Protein AF-A0AB72UC15-F1 (afdb_monomer)

InterPro domains:
  IPR010985 Ribbon-helix-helix [SSF47598] (1-45)
  IPR022789 Antitoxin ParD [PF03693] (4-63)
  IPR022789 Antitoxin ParD [PTHR36582] (3-78)
  IPR022789 Antitoxin ParD [TIGR02606] (5-70)
  IPR038296 Antitoxin ParD superfamily [G3DSA: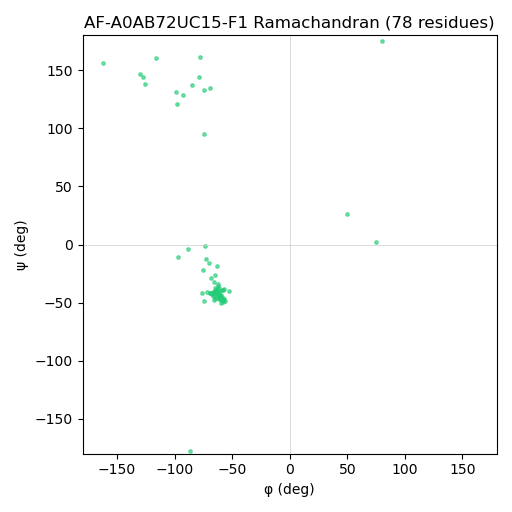6.10.10.120] (10-78)

Secondary structure (DSSP, 8-state):
---------HHHHHHHHHHHTTTS-SSHHHHHHHHHHHHHHHHHHHHHHHHHHHHHHHT------HHHHHHHHHHHTT--

Radius of gyration: 23.51 Å; Cα contacts (8 Å, |Δi|>4): 19; chains: 1; bounding box: 44×27×58 Å

Organism: NCBI:txid1123366

Nearest PDB structures (foldseek):
  7vp4-assembly3_J  TM=6.739E-01  e=5.887E+00  Arabidopsis thaliana

Solvent-accessible surface area (backbone atoms only — not comparable to full-atom values): 4954 Å² total; per-residue (Å²): 137,84,91,77,91,81,89,76,53,72,70,53,50,55,50,49,53,58,51,39,75,71,67,81,40,95,45,68,71,52,54,53,50,50,56,50,50,55,50,50,54,56,50,53,52,54,49,52,52,51,52,53,49,51,53,48,63,74,70,51,86,78,88,69,51,74,65,54,51,51,50,51,53,34,60,75,68,65,59,124

pLDDT: mean 94.27, std 7.1, range [52.0, 98.5]

Mean predicted aligned error: 5.93 Å

Structure (mmCIF, N/CA/C/O backbone):
data_AF-A0AB72UC15-F1
#
_entry.id   AF-A0AB72UC15-F1
#
loop_
_atom_site.group_PDB
_atom_site.id
_atom_site.type_symbol
_atom_site.label_atom_id
_atom_site.label_alt_id
_atom_site.label_comp_id
_atom_site.label_asym_id
_atom_site.label_entity_id
_atom_site.label_seq_id
_atom_site.pdbx_PDB_ins_code
_atom_site.Cartn_x
_atom_site.Cartn_y
_atom_site.Cartn_z
_atom_site.occupancy
_atom_site.B_iso_or_equiv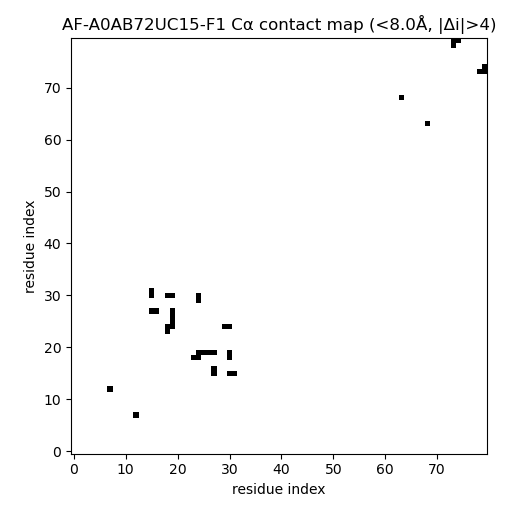
_atom_site.auth_seq_id
_atom_site.auth_comp_id
_atom_site.auth_asym_id
_atom_site.auth_atom_id
_atom_site.pdbx_PDB_model_num
ATOM 1 N N . MET A 1 1 ? 2.040 -9.539 20.402 1.00 81.62 1 MET A N 1
ATOM 2 C CA . MET A 1 1 ? 1.681 -8.166 19.973 1.00 81.62 1 MET A CA 1
ATOM 3 C C . MET A 1 1 ? 2.182 -7.171 21.004 1.00 81.62 1 MET A C 1
ATOM 5 O O . MET A 1 1 ? 2.132 -7.491 22.183 1.00 81.62 1 MET A O 1
ATOM 9 N N . ILE A 1 2 ? 2.635 -5.988 20.583 1.00 93.31 2 ILE A N 1
ATOM 10 C CA . ILE A 1 2 ? 2.997 -4.891 21.494 1.00 93.31 2 ILE A CA 1
ATOM 11 C C . ILE A 1 2 ? 1.810 -3.928 21.561 1.00 93.31 2 ILE A C 1
ATOM 13 O O . ILE A 1 2 ? 1.399 -3.402 20.529 1.00 93.31 2 ILE A O 1
ATOM 17 N N . LYS A 1 3 ? 1.255 -3.700 22.757 1.00 94.38 3 LYS A N 1
ATOM 18 C CA . LYS A 1 3 ? 0.147 -2.755 22.951 1.00 94.38 3 LYS A CA 1
ATOM 19 C C . LYS A 1 3 ? 0.671 -1.320 22.870 1.00 94.38 3 LYS A C 1
ATOM 21 O O . LYS A 1 3 ? 1.667 -0.980 23.508 1.00 94.38 3 LYS A O 1
ATOM 26 N N . LYS A 1 4 ? -0.016 -0.478 22.103 1.00 94.69 4 LYS A N 1
ATOM 27 C CA . LYS A 1 4 ? 0.213 0.969 22.031 1.00 94.69 4 LYS A CA 1
ATOM 28 C C . LYS A 1 4 ? -1.112 1.673 22.309 1.00 94.69 4 LYS A C 1
ATOM 30 O O . LYS A 1 4 ? -2.146 1.209 21.844 1.00 94.69 4 LYS A O 1
ATOM 35 N N . SER A 1 5 ? -1.070 2.750 23.090 1.00 96.06 5 SER A N 1
ATOM 36 C CA . SER A 1 5 ? -2.204 3.663 23.255 1.00 96.06 5 SER A CA 1
ATOM 37 C C . SER A 1 5 ? -2.048 4.784 22.237 1.00 96.06 5 SER A C 1
ATOM 39 O O . SER A 1 5 ? -0.963 5.360 22.147 1.00 96.06 5 SER A O 1
ATOM 41 N N . ILE A 1 6 ? -3.091 5.061 21.463 1.00 93.12 6 ILE A N 1
ATOM 42 C CA . ILE A 1 6 ? -3.109 6.119 20.452 1.00 93.12 6 ILE A CA 1
ATOM 43 C C . ILE A 1 6 ? -4.365 6.962 20.644 1.00 93.12 6 ILE A C 1
ATOM 45 O O . ILE A 1 6 ? -5.401 6.439 21.043 1.00 93.12 6 ILE A O 1
ATOM 49 N N . THR A 1 7 ? -4.265 8.253 20.352 1.00 97.38 7 THR A N 1
ATOM 50 C CA . THR A 1 7 ? -5.425 9.142 20.269 1.00 97.38 7 THR A CA 1
ATOM 51 C C . THR A 1 7 ? -5.793 9.292 18.802 1.00 97.38 7 THR A C 1
ATOM 53 O O . THR A 1 7 ? -4.918 9.549 17.974 1.00 97.38 7 THR A O 1
ATOM 56 N N . VAL A 1 8 ? -7.073 9.124 18.489 1.00 97.19 8 VAL A N 1
ATOM 57 C CA . VAL A 1 8 ? -7.624 9.257 17.136 1.00 97.19 8 VAL A CA 1
ATOM 58 C C . VAL A 1 8 ? -8.612 10.417 17.087 1.00 97.19 8 VAL A C 1
ATOM 60 O O . VAL A 1 8 ? -9.096 10.879 18.120 1.00 97.19 8 VAL A O 1
ATOM 63 N N . TH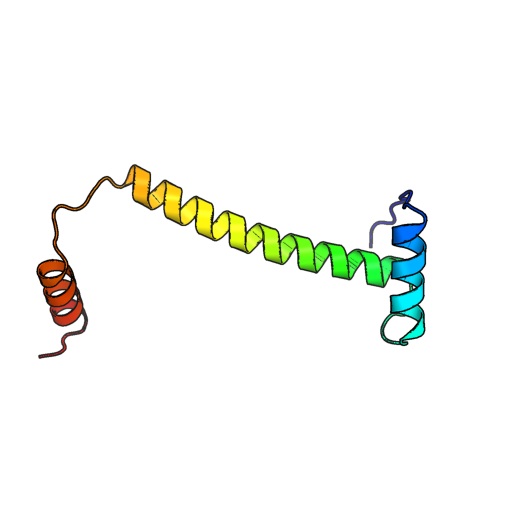R A 1 9 ? -8.884 10.924 15.889 1.00 98.44 9 THR A N 1
ATOM 64 C CA . THR A 1 9 ? -9.914 11.949 15.689 1.00 98.44 9 THR A CA 1
ATOM 65 C C . THR A 1 9 ? -11.311 11.329 15.700 1.00 98.44 9 THR A C 1
ATOM 67 O O . THR A 1 9 ? -11.470 10.136 15.448 1.00 98.44 9 THR A O 1
ATOM 70 N N . GLU A 1 10 ? -12.346 12.145 15.907 1.00 98.50 10 GLU A N 1
ATOM 71 C CA . GLU A 1 10 ? -13.744 11.685 15.842 1.00 98.50 10 GLU A CA 1
ATOM 72 C C . GLU A 1 10 ? -14.085 11.046 14.487 1.00 98.50 10 GLU A C 1
ATOM 74 O O . GLU A 1 10 ? -14.770 10.029 14.420 1.00 98.50 10 GLU A O 1
ATOM 79 N N . THR A 1 11 ? -13.552 11.592 13.389 1.00 98.44 11 THR A N 1
ATOM 80 C CA . THR A 1 11 ? -13.739 11.025 12.044 1.00 98.44 11 THR A CA 1
ATOM 81 C C . THR A 1 11 ? -13.085 9.650 11.900 1.00 98.44 11 THR A C 1
ATOM 83 O O . THR A 1 11 ? -13.637 8.775 11.236 1.00 98.44 11 THR A O 1
ATOM 86 N N . GLN A 1 12 ? -11.915 9.447 12.511 1.00 97.94 12 GLN A N 1
ATOM 87 C CA . GLN A 1 12 ? -11.235 8.150 12.507 1.00 97.94 12 GLN A CA 1
ATOM 88 C C . GLN A 1 12 ? -12.002 7.127 13.345 1.00 97.94 12 GLN A C 1
ATOM 90 O O . GLN A 1 12 ? -12.170 6.000 12.892 1.00 97.94 12 GLN A O 1
ATOM 95 N N . GLU A 1 13 ? -12.516 7.529 14.508 1.00 98.00 13 GLU A N 1
ATOM 96 C CA . GLU A 1 13 ? -13.359 6.678 15.350 1.00 98.00 13 GLU A CA 1
ATOM 97 C C . GLU A 1 13 ? -14.622 6.229 14.605 1.00 98.00 13 GLU A C 1
ATOM 99 O O . GLU A 1 13 ? -14.892 5.034 14.497 1.00 98.00 13 GLU A O 1
ATOM 104 N N . ALA A 1 14 ? -15.352 7.168 13.994 1.00 98.25 14 ALA A N 1
ATOM 105 C CA . ALA A 1 14 ? -16.546 6.852 13.211 1.00 98.25 14 ALA A CA 1
ATOM 106 C C . ALA A 1 14 ? -16.246 5.869 12.066 1.00 98.25 14 ALA A C 1
ATOM 108 O O . ALA A 1 14 ? -17.025 4.951 11.801 1.00 98.25 14 ALA A O 1
ATOM 109 N N . TRP A 1 15 ? -15.096 6.028 11.407 1.00 97.69 15 TRP A N 1
ATOM 110 C CA . TRP A 1 15 ? -14.657 5.105 10.368 1.00 97.69 15 TRP A CA 1
ATOM 111 C C . TRP A 1 15 ? -14.312 3.715 10.928 1.00 97.69 15 TRP A C 1
ATOM 113 O O . TRP A 1 15 ? -14.735 2.719 10.342 1.00 97.69 15 TRP A O 1
ATOM 123 N N . ILE A 1 16 ? -13.615 3.625 12.069 1.00 97.62 16 ILE A N 1
ATOM 124 C CA . ILE A 1 16 ? -13.293 2.348 12.735 1.00 97.62 16 ILE A CA 1
ATOM 125 C C . ILE A 1 16 ? -14.578 1.599 13.104 1.00 97.62 16 ILE A C 1
ATOM 127 O O . ILE A 1 16 ? -14.720 0.424 12.758 1.00 97.62 16 ILE A O 1
ATOM 131 N N . GLN A 1 17 ? -15.548 2.280 13.721 1.00 97.94 17 GLN A N 1
ATOM 132 C CA . GLN A 1 17 ? -16.835 1.674 14.080 1.00 97.94 17 GLN A CA 1
ATOM 133 C C . GLN A 1 17 ? -17.624 1.205 12.849 1.00 97.94 17 GLN A C 1
ATOM 135 O O . GLN A 1 17 ? -18.250 0.143 12.879 1.00 97.94 17 GLN A O 1
ATOM 140 N N . ALA A 1 18 ? -17.553 1.938 11.733 1.00 97.69 18 ALA A N 1
ATOM 141 C CA . ALA A 1 18 ? -18.154 1.509 10.473 1.00 97.69 18 ALA A CA 1
ATOM 142 C C . ALA A 1 18 ? -17.494 0.245 9.893 1.00 97.69 18 ALA A C 1
ATOM 144 O O . ALA A 1 18 ? -18.183 -0.557 9.273 1.00 97.69 18 ALA A O 1
ATOM 145 N N . GLN A 1 19 ? -16.189 0.033 10.097 1.00 97.50 19 GLN A N 1
ATOM 146 C CA . GLN A 1 19 ? -15.532 -1.217 9.696 1.00 97.50 19 GLN A CA 1
ATOM 147 C C . GLN A 1 19 ? -15.947 -2.385 10.595 1.00 97.50 19 GLN A C 1
ATOM 149 O O . GLN A 1 19 ? -16.213 -3.477 10.095 1.00 97.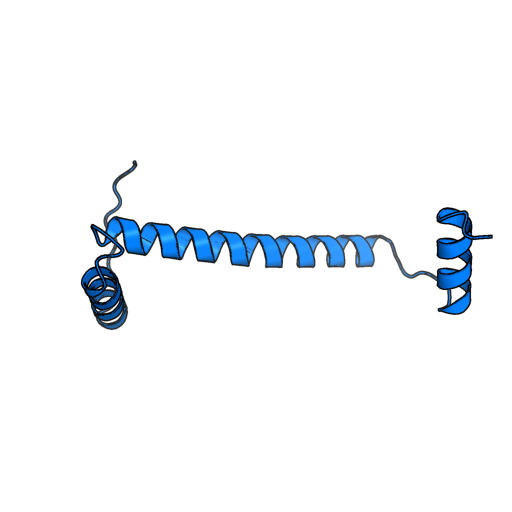50 19 GLN A O 1
ATOM 154 N N . LEU A 1 20 ? -16.056 -2.166 11.906 1.00 97.25 20 LEU A N 1
ATOM 155 C CA . LEU A 1 20 ? -16.488 -3.200 12.851 1.00 97.25 20 LEU A CA 1
ATOM 156 C C . LEU A 1 20 ? -17.923 -3.662 12.604 1.00 97.25 20 LEU A C 1
ATOM 158 O O . LEU A 1 20 ? -18.200 -4.859 12.669 1.00 97.25 20 LEU A O 1
ATOM 162 N N . SER A 1 21 ? -18.827 -2.742 12.263 1.00 97.25 21 SER A N 1
ATOM 163 C CA . SER A 1 21 ? -20.234 -3.072 12.004 1.00 97.25 21 SER A CA 1
ATOM 164 C C . SER A 1 21 ? -20.437 -4.001 10.801 1.00 97.25 21 SER A C 1
ATOM 166 O O . SER A 1 21 ? -21.467 -4.665 10.712 1.00 97.25 21 SER A O 1
ATOM 168 N N . THR A 1 22 ? -19.444 -4.120 9.910 1.00 96.25 22 THR A N 1
ATOM 169 C CA . THR A 1 22 ? -19.458 -5.104 8.814 1.00 96.25 22 THR A CA 1
ATOM 170 C C . THR A 1 22 ? -19.286 -6.550 9.291 1.00 96.25 22 THR A C 1
ATOM 172 O O . THR A 1 22 ? -19.533 -7.477 8.521 1.00 96.25 22 THR A O 1
ATOM 175 N N . GLY A 1 23 ? -18.825 -6.758 10.530 1.00 94.88 23 GLY A N 1
ATOM 176 C CA . GLY A 1 23 ? -18.476 -8.070 11.077 1.00 94.88 23 GLY A CA 1
ATOM 177 C C . GLY A 1 23 ? -17.155 -8.650 10.555 1.00 94.88 23 GLY A C 1
ATOM 178 O O . GLY A 1 23 ? -16.801 -9.763 10.931 1.00 94.88 23 GLY A O 1
ATOM 179 N N . GLN A 1 24 ? -16.416 -7.923 9.706 1.00 94.31 24 GLN A N 1
ATOM 180 C CA . GLN A 1 24 ? -15.129 -8.381 9.158 1.00 94.31 24 GLN A CA 1
ATOM 181 C C . GLN A 1 24 ? -13.979 -8.312 10.168 1.00 94.31 24 GLN A C 1
ATOM 183 O O . GLN A 1 24 ? -12.986 -9.016 10.009 1.00 94.31 24 GLN A O 1
ATOM 188 N N . TYR A 1 25 ? -14.110 -7.475 11.197 1.00 97.19 25 TYR A N 1
ATOM 189 C CA . TYR A 1 25 ? -13.074 -7.231 12.195 1.00 97.19 25 TYR A CA 1
ATOM 190 C C . TYR A 1 25 ? -13.640 -7.417 13.601 1.00 97.19 25 TYR A C 1
ATOM 192 O O . TYR A 1 25 ? -14.784 -7.056 13.870 1.00 97.19 25 TYR A O 1
ATOM 200 N N . ALA A 1 26 ? -12.822 -7.941 14.513 1.00 95.62 26 ALA A N 1
ATOM 201 C CA . ALA A 1 26 ? -13.223 -8.216 15.891 1.00 95.62 26 ALA A CA 1
ATOM 202 C C . ALA A 1 26 ? -12.820 -7.108 16.882 1.00 95.62 26 ALA A C 1
ATOM 204 O O . ALA A 1 26 ? -13.217 -7.151 18.046 1.00 95.62 26 ALA A O 1
ATOM 205 N N . SER A 1 27 ? -11.984 -6.146 16.469 1.00 96.75 27 SER A N 1
ATOM 206 C CA . SER A 1 27 ? -11.514 -5.058 17.34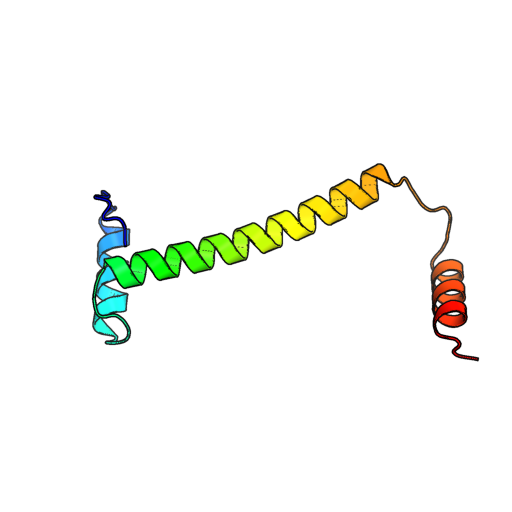1 1.00 96.75 27 SER A CA 1
ATOM 207 C C . SER A 1 27 ? -10.943 -3.864 16.574 1.00 96.75 27 SER A C 1
ATOM 209 O O . SER A 1 27 ? -10.388 -4.030 15.486 1.00 96.75 27 SER A O 1
ATOM 211 N N . ASP A 1 28 ? -10.945 -2.683 17.197 1.00 96.69 28 ASP A N 1
ATOM 212 C CA . ASP A 1 28 ? -10.309 -1.463 16.676 1.00 96.69 28 ASP A CA 1
ATOM 213 C C . ASP A 1 28 ? -8.840 -1.706 16.309 1.00 96.69 28 ASP A C 1
ATOM 215 O O . ASP A 1 28 ? -8.334 -1.258 15.282 1.00 96.69 28 ASP A O 1
ATOM 219 N N . SER A 1 29 ? -8.138 -2.477 17.148 1.00 96.50 29 SER A N 1
ATOM 220 C CA . SER A 1 29 ? -6.725 -2.800 16.945 1.00 96.50 29 SER A CA 1
ATOM 221 C C . SER A 1 29 ? -6.490 -3.642 15.69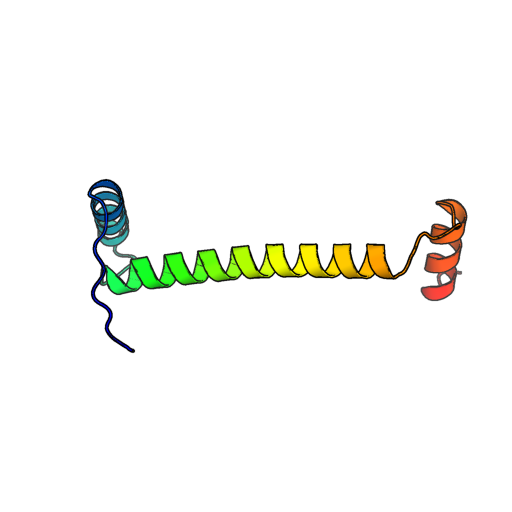2 1.00 96.50 29 SER A C 1
ATOM 223 O O . SER A 1 29 ? -5.389 -3.635 15.150 1.00 96.50 29 SER A O 1
ATOM 225 N N . GLU A 1 30 ? -7.473 -4.414 15.239 1.00 97.00 30 GLU A N 1
ATOM 226 C CA . GLU A 1 30 ? -7.398 -5.152 13.979 1.00 97.00 30 GLU A CA 1
ATOM 227 C C . GLU A 1 30 ? -7.552 -4.219 12.780 1.00 97.00 30 GLU A C 1
ATOM 229 O O . GLU A 1 30 ? -6.675 -4.209 11.918 1.00 97.00 30 GLU A O 1
ATOM 234 N N . VAL A 1 31 ? -8.566 -3.350 12.809 1.00 97.44 31 VAL A N 1
ATOM 235 C CA . VAL A 1 31 ? -8.805 -2.331 11.776 1.00 97.44 31 VAL A CA 1
ATOM 236 C C . VAL A 1 31 ? -7.578 -1.429 11.599 1.00 97.44 31 VAL A C 1
ATOM 238 O O . VAL A 1 31 ? -7.083 -1.236 10.489 1.00 97.44 31 VAL A O 1
ATOM 241 N N . VAL A 1 32 ? -7.021 -0.921 12.704 1.00 96.25 32 VAL A N 1
ATOM 242 C CA . VAL A 1 32 ? -5.834 -0.050 12.677 1.00 96.25 32 VAL A CA 1
ATOM 243 C C . VAL A 1 32 ? -4.607 -0.788 12.138 1.00 96.25 32 VAL A C 1
ATOM 245 O O . VAL A 1 32 ? -3.828 -0.213 11.377 1.00 96.25 32 VAL A O 1
ATOM 248 N N . ARG A 1 33 ? -4.411 -2.061 12.505 1.00 96.19 33 ARG A N 1
ATOM 249 C CA . ARG A 1 33 ? -3.283 -2.855 11.991 1.00 96.19 33 ARG A CA 1
ATOM 250 C C . ARG A 1 33 ? -3.386 -3.072 10.489 1.00 96.19 33 ARG A C 1
ATOM 252 O O . ARG A 1 33 ? -2.363 -2.962 9.815 1.00 96.19 33 ARG A O 1
ATOM 259 N N . GLU A 1 34 ? -4.579 -3.341 9.975 1.00 97.00 34 GLU A N 1
ATOM 260 C CA . GLU A 1 34 ? -4.761 -3.545 8.540 1.00 97.00 34 GLU A CA 1
ATOM 261 C C . GLU A 1 34 ? -4.556 -2.243 7.757 1.00 97.00 34 GLU A C 1
ATOM 263 O O . GLU A 1 34 ? -3.803 -2.223 6.785 1.00 97.00 34 GLU A O 1
ATOM 268 N N . ALA A 1 35 ? -5.071 -1.116 8.255 1.00 96.00 35 ALA A N 1
ATOM 269 C CA . ALA A 1 35 ? -4.803 0.198 7.667 1.00 96.00 35 ALA A CA 1
ATOM 270 C C . ALA A 1 35 ? -3.297 0.543 7.644 1.00 96.00 35 ALA A C 1
ATOM 272 O O . ALA A 1 35 ? -2.783 1.108 6.672 1.00 96.00 35 ALA A O 1
ATOM 273 N N . LEU A 1 36 ? -2.557 0.185 8.701 1.00 96.50 36 LEU A N 1
ATOM 274 C CA . LEU A 1 36 ? -1.101 0.348 8.740 1.00 96.50 36 LEU A CA 1
ATOM 275 C C . LEU A 1 36 ? -0.395 -0.559 7.729 1.00 96.50 36 LEU A C 1
ATOM 277 O O . LEU A 1 36 ? 0.538 -0.101 7.067 1.00 96.50 36 LEU A O 1
ATOM 281 N N . ARG A 1 37 ? -0.842 -1.811 7.584 1.00 97.56 37 ARG A N 1
ATOM 282 C CA . ARG A 1 37 ? -0.301 -2.754 6.599 1.00 97.56 37 ARG A CA 1
ATOM 283 C C . ARG A 1 37 ? -0.501 -2.232 5.180 1.00 97.56 37 ARG A C 1
ATOM 285 O O . ARG A 1 37 ? 0.450 -2.186 4.404 1.00 97.56 37 ARG A O 1
ATOM 292 N N . GLU A 1 38 ? -1.703 -1.766 4.863 1.00 97.06 38 GLU A N 1
ATOM 293 C CA . GLU A 1 38 ? -2.018 -1.179 3.562 1.00 97.06 38 GLU A CA 1
ATOM 294 C C . GLU A 1 38 ? -1.148 0.055 3.274 1.00 97.06 38 GLU A C 1
ATOM 296 O O . GLU A 1 38 ? -0.577 0.193 2.189 1.00 97.06 38 GLU A O 1
ATOM 301 N N . LYS A 1 39 ? -0.958 0.930 4.272 1.00 97.50 39 LYS A N 1
ATOM 302 C CA . LYS A 1 39 ? -0.051 2.078 4.153 1.00 97.50 39 LYS A CA 1
ATOM 303 C C . LYS A 1 39 ? 1.393 1.647 3.889 1.00 97.50 39 LYS A C 1
ATOM 305 O O . LYS A 1 39 ? 2.032 2.240 3.023 1.00 97.50 39 LYS A O 1
ATOM 310 N N . GLN A 1 40 ? 1.900 0.636 4.595 1.00 97.75 40 GLN A N 1
ATOM 311 C CA . GLN A 1 40 ? 3.253 0.110 4.381 1.00 97.75 40 GLN A CA 1
ATOM 312 C C . GLN A 1 40 ? 3.427 -0.441 2.964 1.00 97.75 40 GLN A C 1
ATOM 314 O O . GLN A 1 40 ? 4.419 -0.118 2.319 1.00 97.75 40 GLN A O 1
ATOM 319 N N . MET A 1 41 ? 2.450 -1.195 2.451 1.00 97.69 41 MET A N 1
ATOM 320 C CA . MET A 1 41 ? 2.492 -1.717 1.080 1.00 97.69 41 MET A CA 1
ATOM 321 C C . MET A 1 41 ? 2.537 -0.590 0.043 1.00 97.69 41 MET A C 1
ATOM 323 O O . MET A 1 41 ? 3.383 -0.609 -0.850 1.00 97.69 41 MET A O 1
ATOM 327 N N . ARG A 1 42 ? 1.692 0.440 0.194 1.00 97.25 42 ARG A N 1
ATOM 328 C CA . ARG A 1 42 ? 1.727 1.619 -0.690 1.00 97.25 42 ARG A CA 1
ATOM 329 C C . ARG A 1 42 ? 3.066 2.354 -0.623 1.00 97.25 42 ARG A C 1
ATOM 331 O O . ARG A 1 42 ? 3.586 2.773 -1.651 1.00 97.25 42 ARG A O 1
ATOM 338 N N . MET A 1 43 ? 3.625 2.518 0.575 1.00 97.69 43 MET A N 1
ATOM 339 C CA . MET A 1 43 ? 4.919 3.181 0.751 1.00 97.69 43 MET A CA 1
ATOM 340 C C . MET A 1 43 ? 6.068 2.382 0.131 1.00 97.69 43 MET A C 1
ATOM 342 O O . MET A 1 43 ? 6.913 2.985 -0.524 1.00 97.69 43 MET A O 1
ATOM 346 N N . ALA A 1 44 ? 6.065 1.056 0.275 1.00 97.62 44 ALA A N 1
ATOM 347 C CA . ALA A 1 44 ? 7.072 0.183 -0.320 1.00 97.62 44 ALA A CA 1
ATOM 348 C C . ALA A 1 44 ? 7.075 0.275 -1.854 1.00 97.62 44 ALA A C 1
ATOM 350 O O . ALA A 1 44 ? 8.138 0.334 -2.466 1.00 97.62 44 ALA A O 1
ATOM 351 N N . GLU A 1 45 ? 5.898 0.355 -2.481 1.00 96.94 45 GLU A N 1
ATOM 352 C CA . GLU A 1 45 ? 5.803 0.520 -3.936 1.00 96.94 45 GLU A CA 1
ATOM 353 C C . GLU A 1 45 ? 6.345 1.879 -4.401 1.00 96.94 45 GLU A C 1
ATOM 355 O O . GLU A 1 45 ? 7.105 1.958 -5.366 1.00 96.94 45 GLU A O 1
ATOM 360 N N . ILE A 1 46 ? 6.020 2.955 -3.678 1.00 97.88 46 ILE A N 1
ATOM 361 C CA . ILE A 1 46 ? 6.562 4.291 -3.961 1.00 97.88 46 ILE A CA 1
ATOM 362 C C . ILE A 1 46 ? 8.088 4.296 -3.827 1.00 97.88 46 ILE A C 1
ATOM 364 O O . ILE A 1 46 ? 8.783 4.871 -4.665 1.00 97.88 46 ILE A O 1
ATOM 368 N N . GLU A 1 47 ? 8.617 3.671 -2.778 1.00 98.12 47 GLU A N 1
ATOM 369 C CA . GLU A 1 47 ? 10.056 3.578 -2.541 1.00 98.12 47 GLU A CA 1
ATOM 370 C C . GLU A 1 47 ? 10.758 2.771 -3.638 1.00 98.12 47 GLU A C 1
ATOM 372 O O . GLU A 1 47 ? 11.78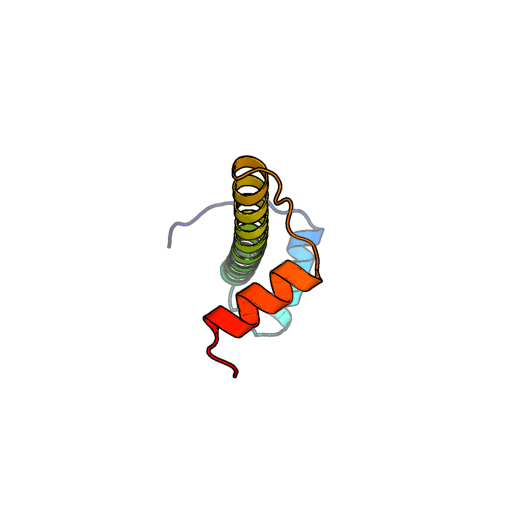5 3.206 -4.155 1.00 98.12 47 GLU A O 1
ATOM 377 N N . ARG A 1 48 ? 10.159 1.661 -4.084 1.00 98.06 48 ARG A N 1
ATOM 378 C CA . ARG A 1 48 ? 10.661 0.865 -5.211 1.00 98.06 48 ARG A CA 1
ATOM 379 C C . ARG A 1 48 ? 10.787 1.699 -6.486 1.00 98.06 48 ARG A C 1
ATOM 381 O O . ARG A 1 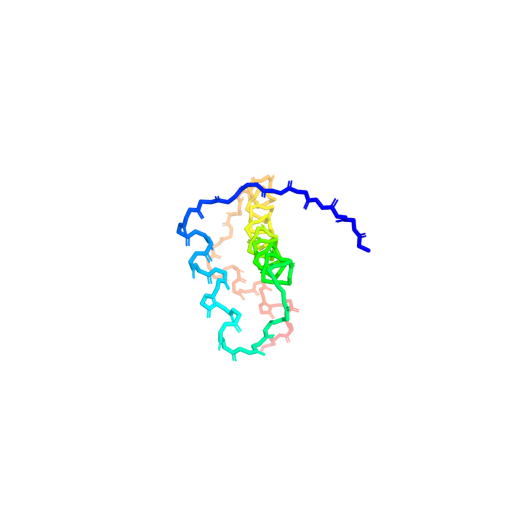48 ? 11.822 1.641 -7.147 1.00 98.06 48 ARG A O 1
ATOM 388 N N . ILE A 1 49 ? 9.759 2.481 -6.821 1.00 98.06 49 ILE A N 1
ATOM 389 C CA . ILE A 1 49 ? 9.768 3.353 -8.005 1.00 98.06 49 ILE A CA 1
ATOM 390 C C . ILE A 1 49 ? 10.839 4.438 -7.866 1.00 98.06 49 ILE A C 1
ATOM 392 O O . ILE A 1 49 ? 11.611 4.649 -8.796 1.00 98.06 49 ILE A O 1
ATOM 396 N N . ARG A 1 50 ? 10.929 5.098 -6.705 1.00 98.12 50 ARG A N 1
ATOM 397 C CA . ARG A 1 50 ? 11.951 6.129 -6.455 1.00 98.12 50 ARG A CA 1
ATOM 398 C C . ARG A 1 50 ? 13.364 5.580 -6.596 1.00 98.12 50 ARG A C 1
ATOM 400 O O . ARG A 1 50 ? 14.183 6.197 -7.263 1.00 98.12 50 ARG A O 1
ATOM 407 N N . ASN A 1 51 ? 13.629 4.407 -6.031 1.00 98.00 51 ASN A N 1
ATOM 408 C CA . ASN A 1 51 ? 14.941 3.777 -6.129 1.00 98.00 51 ASN A CA 1
ATOM 409 C C . ASN A 1 51 ? 15.287 3.415 -7.581 1.00 98.00 51 ASN A C 1
ATOM 411 O O . ASN A 1 51 ? 16.425 3.609 -7.996 1.00 98.00 51 ASN A O 1
ATOM 415 N N . ALA A 1 52 ? 14.312 2.944 -8.366 1.00 97.75 52 ALA A N 1
ATOM 416 C CA . ALA A 1 52 ? 14.514 2.670 -9.788 1.00 97.75 52 ALA A CA 1
ATOM 417 C C . ALA A 1 52 ? 14.816 3.944 -10.597 1.00 97.75 52 ALA A C 1
ATOM 419 O O . ALA A 1 52 ? 15.677 3.912 -11.472 1.00 97.75 52 ALA A O 1
ATOM 420 N N . LEU A 1 53 ? 14.143 5.060 -10.293 1.00 97.25 53 LEU A N 1
ATOM 421 C CA . LEU A 1 53 ? 14.411 6.352 -10.930 1.00 97.25 53 LEU A CA 1
ATOM 422 C C . LEU A 1 53 ? 15.799 6.882 -10.569 1.00 97.25 53 LEU A C 1
ATOM 424 O O . LEU A 1 53 ? 16.560 7.210 -11.471 1.00 97.25 53 LEU A O 1
ATOM 428 N N . ASN A 1 54 ? 16.161 6.876 -9.284 1.00 97.69 54 ASN A N 1
ATOM 429 C CA . ASN A 1 54 ? 17.485 7.313 -8.840 1.00 97.69 54 ASN A CA 1
ATOM 430 C C . ASN A 1 54 ? 18.595 6.490 -9.508 1.00 97.69 54 ASN A C 1
ATOM 432 O O . ASN A 1 54 ? 19.540 7.054 -10.045 1.00 97.69 54 ASN A O 1
ATOM 436 N N . ALA A 1 55 ? 18.451 5.160 -9.549 1.00 96.88 55 ALA A N 1
ATOM 437 C CA . ALA A 1 55 ? 19.417 4.293 -10.220 1.00 96.88 55 ALA A CA 1
ATOM 438 C C . ALA A 1 55 ? 19.530 4.595 -11.726 1.00 96.88 55 ALA A C 1
ATOM 440 O O . ALA A 1 55 ? 20.627 4.554 -12.280 1.00 96.88 55 ALA A O 1
ATOM 441 N N . ALA A 1 56 ? 18.414 4.914 -12.393 1.00 94.81 56 ALA A N 1
ATOM 442 C CA . ALA A 1 56 ? 18.420 5.306 -13.800 1.00 94.81 56 ALA A CA 1
ATOM 443 C C . ALA A 1 56 ? 19.126 6.657 -14.014 1.00 94.81 56 ALA A C 1
ATOM 445 O O . ALA A 1 56 ? 19.956 6.772 -14.913 1.00 94.81 56 ALA A O 1
ATOM 446 N N . GLU A 1 57 ? 18.850 7.653 -13.171 1.00 95.00 57 GLU A N 1
ATOM 447 C CA . GLU A 1 57 ? 19.501 8.969 -13.217 1.00 95.00 57 GLU A CA 1
ATOM 448 C C . GLU A 1 57 ? 21.015 8.867 -12.973 1.00 95.00 57 GLU A C 1
ATOM 450 O O . GLU A 1 57 ? 21.803 9.468 -13.705 1.00 95.00 57 GLU A O 1
ATOM 455 N N . GLU A 1 58 ? 21.435 8.050 -12.004 1.00 95.88 58 GLU A N 1
ATOM 456 C CA . GLU A 1 58 ? 22.847 7.793 -11.697 1.00 95.88 58 GLU A CA 1
ATOM 457 C C . GLU A 1 58 ? 23.566 7.005 -12.801 1.00 95.88 58 GLU A C 1
ATOM 459 O O . GLU A 1 58 ? 24.770 7.178 -13.000 1.00 95.88 58 GLU A O 1
ATOM 464 N N . SER A 1 59 ? 22.845 6.164 -13.552 1.00 93.94 59 SER A N 1
ATOM 465 C CA . SER A 1 59 ? 23.413 5.390 -14.664 1.00 93.94 59 SER A CA 1
ATOM 466 C C . SER A 1 59 ? 23.747 6.231 -15.904 1.00 93.94 59 SER A C 1
ATOM 468 O O . SER A 1 59 ? 24.463 5.763 -16.792 1.00 93.94 59 SER A O 1
ATOM 470 N N . GLY A 1 60 ? 23.275 7.481 -15.949 1.00 92.25 60 GLY A N 1
ATOM 471 C CA . GLY A 1 60 ? 23.463 8.390 -17.074 1.00 92.25 60 GLY A CA 1
ATOM 472 C C . GLY A 1 60 ? 22.493 8.141 -18.234 1.00 92.25 60 GLY A C 1
ATOM 473 O O . GLY A 1 60 ? 21.687 7.213 -18.237 1.00 92.25 60 GLY A O 1
ATOM 474 N N . PHE A 1 61 ? 22.550 9.013 -19.243 1.00 91.06 61 PHE A N 1
ATOM 475 C CA . PHE A 1 61 ? 21.662 8.933 -20.405 1.00 91.06 61 PHE A CA 1
ATOM 476 C C . PHE A 1 61 ? 22.202 7.978 -21.469 1.00 91.06 61 PHE A C 1
ATOM 478 O O . PHE A 1 61 ? 23.379 8.021 -21.827 1.00 91.06 61 PHE A O 1
ATOM 485 N N . SER A 1 62 ? 21.311 7.161 -22.030 1.00 91.12 62 SER A N 1
ATOM 486 C CA . SER A 1 62 ? 21.613 6.366 -23.219 1.00 91.12 62 SER A CA 1
ATOM 487 C C . SER A 1 62 ? 21.537 7.226 -24.482 1.00 91.12 62 SER A C 1
ATOM 489 O O . SER A 1 62 ? 20.672 8.093 -24.600 1.00 91.12 62 SER A O 1
ATOM 491 N N . ALA A 1 63 ? 22.419 6.949 -25.442 1.00 93.00 63 ALA A N 1
ATOM 492 C CA . ALA A 1 63 ? 22.358 7.514 -26.790 1.00 93.00 63 ALA A CA 1
ATOM 493 C C . ALA A 1 63 ? 21.495 6.676 -27.753 1.00 93.00 63 ALA A C 1
ATOM 495 O O . ALA A 1 63 ? 21.327 7.070 -28.903 1.00 93.00 63 ALA A O 1
ATOM 496 N N . MET A 1 64 ? 20.986 5.522 -27.303 1.00 92.31 64 MET A N 1
ATOM 497 C CA . MET A 1 64 ? 20.185 4.621 -28.131 1.00 92.31 64 MET A CA 1
ATOM 498 C C . MET A 1 64 ? 18.829 5.237 -28.451 1.00 92.31 64 MET A C 1
ATOM 500 O O . MET A 1 64 ? 18.129 5.725 -27.557 1.00 92.31 64 MET A O 1
ATOM 504 N N . ASP A 1 65 ? 18.425 5.139 -29.711 1.00 92.56 65 ASP A N 1
ATOM 505 C CA . ASP A 1 65 ? 17.070 5.479 -30.108 1.00 92.56 65 ASP A CA 1
ATOM 506 C C . ASP A 1 65 ? 16.106 4.284 -29.953 1.00 92.56 65 ASP A C 1
ATOM 508 O O . ASP A 1 65 ? 16.438 3.199 -29.463 1.00 92.56 65 ASP A O 1
ATOM 512 N N . LYS A 1 66 ? 14.847 4.483 -30.348 1.00 92.75 66 LYS A N 1
ATOM 513 C CA . LYS A 1 66 ? 13.809 3.450 -30.243 1.00 92.75 66 LYS A CA 1
ATOM 514 C C . LYS A 1 66 ? 14.118 2.207 -31.091 1.00 92.75 66 LYS A C 1
ATOM 516 O O . LYS A 1 66 ? 13.702 1.103 -30.722 1.00 92.75 66 LYS A O 1
ATOM 521 N N . GLU A 1 67 ? 14.759 2.376 -32.241 1.00 94.31 67 GLU A N 1
ATOM 522 C CA . GLU A 1 67 ? 15.072 1.299 -33.180 1.00 94.31 67 GLU A CA 1
ATOM 523 C C . GLU A 1 67 ? 16.253 0.477 -32.665 1.00 94.31 67 GLU A C 1
ATOM 525 O O . GLU A 1 67 ? 16.152 -0.754 -32.634 1.00 94.31 67 GLU A O 1
ATOM 530 N N . ASP A 1 68 ? 17.274 1.146 -32.126 1.00 93.62 68 ASP A N 1
ATOM 531 C CA . ASP A 1 68 ? 18.408 0.530 -31.434 1.00 93.62 68 ASP A CA 1
ATOM 532 C C . ASP A 1 68 ? 17.943 -0.327 -30.250 1.00 93.62 68 ASP A C 1
ATOM 534 O O . ASP A 1 68 ? 18.325 -1.495 -30.121 1.00 93.62 68 ASP A O 1
ATOM 538 N N . ILE A 1 69 ? 17.054 0.217 -29.406 1.00 92.38 69 ILE A N 1
ATOM 539 C CA . ILE A 1 69 ? 16.497 -0.507 -28.252 1.00 92.38 69 ILE A CA 1
ATOM 540 C C . ILE A 1 69 ? 15.734 -1.749 -28.725 1.00 92.38 69 ILE A C 1
ATOM 542 O O . ILE A 1 69 ? 15.893 -2.839 -28.172 1.00 92.38 69 ILE A O 1
ATOM 546 N N . ARG A 1 70 ? 14.919 -1.625 -29.781 1.00 91.62 70 ARG A N 1
ATOM 547 C CA . ARG A 1 70 ? 14.155 -2.759 -30.320 1.00 91.62 70 ARG A CA 1
ATOM 548 C C . ARG A 1 70 ? 15.068 -3.8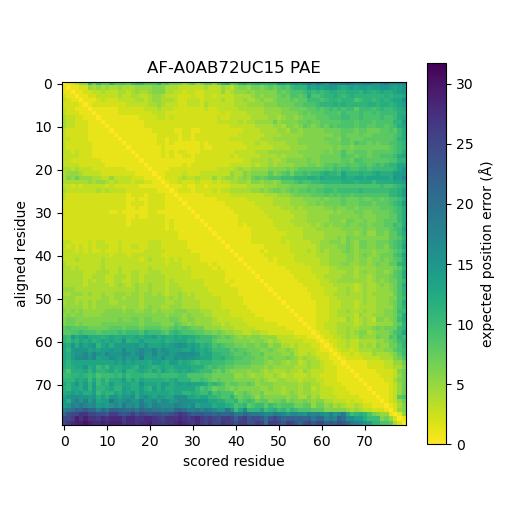37 -30.900 1.00 91.62 70 ARG A C 1
ATOM 550 O O . ARG A 1 70 ? 14.771 -5.021 -30.735 1.00 91.62 70 ARG A O 1
ATOM 557 N N . ALA A 1 71 ? 16.128 -3.445 -31.602 1.00 92.75 71 ALA A N 1
ATOM 558 C CA . ALA A 1 71 ? 17.100 -4.370 -32.169 1.00 92.75 71 ALA A CA 1
ATOM 559 C C . ALA A 1 71 ? 17.857 -5.122 -31.065 1.00 92.75 71 ALA A C 1
ATOM 561 O O . ALA A 1 71 ? 17.930 -6.351 -31.121 1.00 92.75 71 ALA A O 1
ATOM 562 N N . SER A 1 72 ? 18.317 -4.410 -30.030 1.00 90.69 72 SER A N 1
ATOM 563 C CA . SER A 1 72 ? 18.985 -4.992 -28.858 1.00 90.69 72 SER A CA 1
ATOM 564 C C . SER A 1 72 ? 18.095 -6.014 -28.145 1.00 90.69 72 SER A C 1
ATOM 566 O O . SER A 1 72 ? 18.505 -7.158 -27.969 1.00 90.69 72 SER A O 1
ATOM 568 N N . VAL A 1 73 ? 16.838 -5.669 -27.848 1.00 92.25 73 VAL A N 1
ATOM 569 C CA . VAL A 1 73 ? 15.905 -6.592 -27.177 1.00 92.25 73 VAL A CA 1
ATOM 570 C C . VAL A 1 73 ? 15.612 -7.837 -28.027 1.00 92.25 73 VAL A C 1
ATOM 572 O O . VAL A 1 73 ? 15.531 -8.944 -27.495 1.00 92.25 73 VAL A O 1
ATOM 575 N N . LYS A 1 74 ? 15.459 -7.700 -29.353 1.00 91.06 74 LYS A N 1
ATOM 576 C CA . LYS A 1 74 ? 15.253 -8.854 -30.252 1.00 91.06 74 LYS A CA 1
ATOM 577 C C . LYS A 1 74 ? 16.461 -9.790 -30.280 1.00 91.06 74 LYS A C 1
ATOM 579 O O . LYS A 1 74 ? 16.274 -11.008 -30.248 1.00 91.06 74 LYS A O 1
ATOM 584 N N . ALA A 1 75 ? 17.667 -9.223 -30.335 1.00 90.56 75 ALA A N 1
ATOM 585 C CA . ALA A 1 75 ? 18.910 -9.983 -30.306 1.00 90.56 75 ALA A CA 1
ATOM 586 C C . ALA A 1 75 ? 19.046 -10.771 -28.991 1.00 90.56 75 ALA A C 1
ATOM 588 O O . ALA A 1 75 ? 19.307 -11.976 -29.029 1.00 90.56 75 ALA A O 1
ATOM 589 N N . ASP A 1 76 ? 18.764 -10.129 -27.853 1.00 88.88 76 ASP A N 1
ATOM 590 C CA . ASP A 1 76 ? 18.832 -10.745 -26.522 1.00 88.88 76 ASP A CA 1
ATOM 591 C C . ASP A 1 76 ? 17.807 -11.870 -26.343 1.00 88.88 76 ASP A C 1
ATOM 593 O O . ASP A 1 76 ? 18.117 -12.939 -25.812 1.00 88.88 76 ASP A O 1
ATOM 597 N N . LEU A 1 77 ? 16.590 -11.675 -26.855 1.00 88.56 77 LEU A N 1
ATOM 598 C CA . LEU A 1 77 ? 15.531 -12.686 -26.822 1.00 88.56 77 LEU A CA 1
ATOM 599 C C . LEU A 1 77 ? 15.758 -13.842 -27.811 1.00 88.56 77 LEU A C 1
ATOM 601 O O . LEU A 1 77 ? 14.941 -14.763 -27.856 1.00 88.56 77 LEU A O 1
ATOM 605 N N . LYS A 1 78 ? 16.838 -13.816 -28.612 1.00 78.94 78 LYS A N 1
ATOM 606 C CA . LYS A 1 78 ? 17.103 -14.764 -29.713 1.00 78.94 78 LYS A CA 1
ATOM 607 C C . LYS A 1 78 ? 15.904 -14.939 -30.653 1.00 78.94 78 LYS A C 1
ATOM 609 O O . LYS A 1 78 ? 15.753 -15.988 -31.286 1.00 78.94 78 LYS A O 1
ATOM 614 N N . LEU A 1 79 ? 15.045 -13.926 -30.744 1.00 59.53 79 LEU A N 1
ATOM 615 C CA . LEU A 1 79 ? 13.968 -13.879 -31.720 1.00 59.53 79 LEU A CA 1
ATOM 616 C C . LEU A 1 79 ? 14.627 -13.565 -33.064 1.00 59.53 79 LEU A C 1
ATOM 618 O O . LEU A 1 79 ? 14.933 -12.408 -33.348 1.00 59.53 79 LEU A O 1
ATOM 622 N N . LYS A 1 80 ? 14.925 -14.626 -33.825 1.00 52.00 80 LYS A N 1
ATOM 623 C CA . LYS A 1 80 ? 15.342 -14.523 -35.227 1.00 52.00 80 LYS A CA 1
ATOM 624 C C . LYS A 1 80 ? 14.289 -13.788 -36.050 1.00 52.00 80 LYS A C 1
ATOM 626 O O . LYS A 1 80 ? 13.087 -14.064 -35.837 1.00 52.00 80 LYS A O 1
#

Sequence (80 aa):
MIKKSITVTETQEAWIQAQLSTGQYASDSEVVREALREKQMRMAEIERIRNALNAAEESGFSAMDKEDIRASVKADLKLK

Foldseek 3Di:
DDDDDDDDDPVLVVVLVVVVVVVPDDDSVRVVVVVVVVVVVVVVVVVVVVVVVVVVVVVDDDPDDPVNVVVVVCVVVVVD